Protein AF-A0A250KJW0-F1 (afdb_monomer_lite)

Foldseek 3Di:
DCVQLVDDPQLCVQQVVLVVVLVVVLVVLVVLLVVLVPDDDPDPVRVVVSVVSNVVSVVVNVVSVVVSLVVSVVRDPPSSSVSVVVVVVVVVVVVVVVVVVPD

Radius of gyration: 16.87 Å; chains: 1; bounding box: 37×34×44 Å

Structure (mmCIF, N/CA/C/O backbone):
data_AF-A0A250KJW0-F1
#
_entry.id   AF-A0A250KJW0-F1
#
loop_
_atom_site.group_PDB
_atom_site.id
_atom_site.type_symbol
_atom_site.label_atom_id
_atom_site.label_alt_id
_atom_site.label_comp_id
_atom_site.label_asym_id
_atom_site.label_entity_id
_atom_site.label_seq_id
_atom_site.pdbx_PDB_ins_code
_atom_site.Cartn_x
_atom_site.Cartn_y
_atom_site.Cartn_z
_atom_site.occupancy
_atom_site.B_iso_or_equiv
_atom_site.auth_seq_id
_atom_site.auth_comp_id
_atom_site.auth_asym_id
_atom_site.auth_atom_id
_atom_site.pdbx_PDB_model_num
ATOM 1 N N . MET A 1 1 ? -8.013 -12.068 9.504 1.00 49.19 1 MET A N 1
ATOM 2 C CA . MET A 1 1 ? -7.878 -10.606 9.706 1.00 49.19 1 MET A CA 1
ATOM 3 C C . MET A 1 1 ? -8.706 -10.085 10.886 1.00 49.19 1 MET A C 1
ATOM 5 O O . MET A 1 1 ? -8.082 -9.672 11.850 1.00 49.19 1 MET A O 1
ATOM 9 N N . THR A 1 2 ? -10.051 -10.151 10.911 1.00 51.16 2 THR A N 1
ATOM 10 C CA . THR A 1 2 ? -10.871 -9.608 12.035 1.00 51.16 2 THR A CA 1
ATOM 11 C C . THR A 1 2 ? -10.521 -10.152 13.421 1.00 51.16 2 THR A C 1
ATOM 13 O O . THR A 1 2 ? -10.346 -9.371 14.349 1.00 51.16 2 THR A O 1
ATOM 16 N N . LYS A 1 3 ? -10.368 -11.477 13.568 1.00 51.31 3 LYS A N 1
ATOM 17 C CA . LYS A 1 3 ? -9.993 -12.099 14.854 1.00 51.31 3 LYS A CA 1
ATOM 18 C C . LYS A 1 3 ? -8.539 -11.842 15.270 1.00 51.31 3 LYS A C 1
ATOM 20 O O . LYS A 1 3 ? -8.255 -11.826 16.458 1.00 51.31 3 LYS A O 1
ATOM 25 N N . GLU A 1 4 ? -7.632 -11.636 14.315 1.00 56.00 4 GLU A N 1
ATOM 26 C CA . GLU A 1 4 ? -6.202 -11.408 14.595 1.00 56.00 4 GLU A CA 1
ATOM 27 C C . GLU A 1 4 ? -5.902 -9.952 14.969 1.00 56.00 4 GLU A C 1
ATOM 29 O O . GLU A 1 4 ? -4.919 -9.688 15.651 1.00 56.00 4 GLU A O 1
ATOM 34 N N . ALA A 1 5 ? -6.753 -9.016 14.541 1.00 59.75 5 ALA A N 1
ATOM 35 C CA . ALA A 1 5 ? -6.568 -7.585 14.749 1.00 59.75 5 ALA A CA 1
ATOM 36 C C . ALA A 1 5 ? -7.294 -7.012 15.982 1.00 59.75 5 ALA A C 1
ATOM 38 O O . ALA A 1 5 ? -7.228 -5.810 16.220 1.00 59.75 5 ALA A O 1
ATOM 39 N N . GLY A 1 6 ? -8.032 -7.834 16.738 1.00 69.81 6 GLY A N 1
ATOM 40 C CA . GLY A 1 6 ? -8.721 -7.385 17.956 1.00 69.81 6 GLY A CA 1
ATOM 41 C C . GLY A 1 6 ? -9.798 -6.311 17.735 1.00 69.81 6 GLY A C 1
ATOM 42 O O . GLY A 1 6 ? -10.141 -5.583 18.670 1.00 69.81 6 GLY A O 1
ATOM 43 N N . LEU A 1 7 ? -10.325 -6.181 16.510 1.00 81.12 7 LEU A N 1
ATOM 44 C CA . LEU A 1 7 ? -11.406 -5.243 16.204 1.00 81.12 7 LEU A CA 1
ATOM 45 C C . LEU A 1 7 ? -12.731 -5.766 16.770 1.00 81.12 7 LEU A C 1
ATOM 47 O O . LEU A 1 7 ? -13.095 -6.926 16.568 1.00 81.12 7 LEU A O 1
ATOM 51 N N . THR A 1 8 ? -13.484 -4.891 17.435 1.00 86.56 8 THR A N 1
ATOM 52 C CA . THR A 1 8 ? -14.888 -5.158 17.771 1.00 86.56 8 THR A CA 1
ATOM 53 C C . THR A 1 8 ? -15.741 -5.160 16.499 1.00 86.56 8 THR A C 1
ATOM 55 O O . THR A 1 8 ? -15.342 -4.611 15.471 1.00 86.56 8 THR A O 1
ATOM 58 N N . ALA A 1 9 ? -16.949 -5.725 16.560 1.00 85.50 9 ALA A N 1
ATOM 59 C CA . ALA A 1 9 ? -17.863 -5.731 15.415 1.00 85.50 9 ALA A CA 1
ATOM 60 C C . ALA A 1 9 ? -18.170 -4.311 14.893 1.00 85.50 9 ALA A C 1
ATOM 62 O O . ALA A 1 9 ? -18.223 -4.093 13.684 1.00 85.50 9 ALA A O 1
ATOM 63 N N . GLN A 1 10 ? -18.305 -3.332 15.793 1.00 88.06 10 GLN A N 1
ATOM 64 C CA . GLN A 1 10 ? -18.573 -1.941 15.425 1.00 88.06 10 GLN A CA 1
ATOM 65 C C . GLN A 1 10 ? -17.366 -1.269 14.756 1.00 88.06 10 GLN A C 1
ATOM 67 O O . GLN A 1 10 ? -17.529 -0.533 13.786 1.00 88.06 10 GLN A O 1
ATOM 72 N N . GLU A 1 11 ? -16.152 -1.527 15.245 1.00 86.19 11 GLU A N 1
ATOM 73 C CA . GLU A 1 11 ? -14.924 -1.004 14.631 1.00 86.19 11 GLU A CA 1
ATOM 74 C C . GLU A 1 11 ? -14.675 -1.639 13.265 1.00 86.19 11 GLU A C 1
ATOM 76 O O . GLU A 1 11 ? -14.358 -0.933 12.314 1.00 86.19 11 GLU A O 1
ATOM 81 N N . ALA A 1 12 ? -14.885 -2.952 13.146 1.00 87.81 12 ALA A N 1
ATOM 82 C CA . ALA A 1 12 ? -14.804 -3.669 11.880 1.00 87.81 12 ALA A CA 1
ATOM 83 C C . ALA A 1 12 ? -15.757 -3.072 10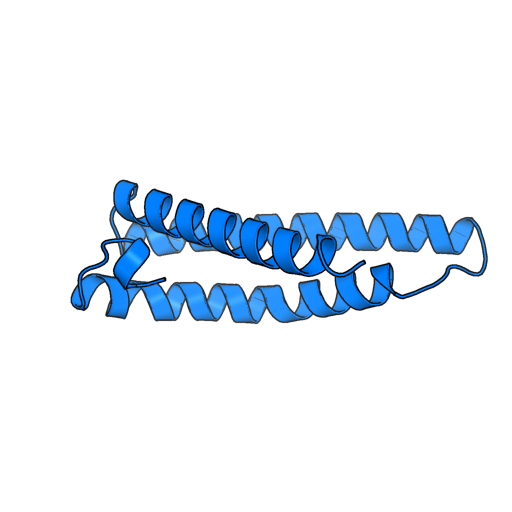.832 1.00 87.81 12 ALA A C 1
ATOM 85 O O . ALA A 1 12 ? -15.330 -2.796 9.713 1.00 87.81 12 ALA A O 1
ATOM 86 N N . ALA A 1 13 ? -17.012 -2.800 11.208 1.00 89.88 13 ALA A N 1
ATOM 87 C CA . ALA A 1 13 ? -18.009 -2.214 10.312 1.00 89.88 13 ALA A CA 1
ATOM 88 C C . ALA A 1 13 ? -17.612 -0.825 9.776 1.00 89.88 13 ALA A C 1
ATOM 90 O O . ALA A 1 13 ? -17.999 -0.466 8.668 1.00 89.88 13 ALA A O 1
ATOM 91 N N . ARG A 1 14 ? -16.825 -0.048 10.534 1.00 92.12 14 ARG A N 1
ATOM 92 C CA . ARG A 1 14 ? -16.303 1.260 10.095 1.00 92.12 14 ARG A CA 1
ATOM 93 C C . ARG A 1 14 ? -14.983 1.146 9.333 1.00 92.12 14 ARG A C 1
ATOM 95 O O . ARG A 1 14 ? -14.716 1.950 8.448 1.00 92.12 14 ARG A O 1
ATOM 102 N N . PHE A 1 15 ? -14.155 0.169 9.690 1.00 92.38 15 PHE A N 1
ATOM 103 C CA . PHE A 1 15 ? -12.827 -0.033 9.124 1.00 92.38 15 PHE A CA 1
ATOM 104 C C . PHE A 1 15 ? -12.866 -0.626 7.712 1.00 92.38 15 PHE A C 1
ATOM 106 O O . PHE A 1 15 ? -12.201 -0.100 6.820 1.00 92.38 15 PHE A O 1
ATOM 113 N N . PHE A 1 16 ? -13.628 -1.708 7.500 1.00 90.88 16 PHE A N 1
ATOM 114 C CA . PHE A 1 16 ? -13.583 -2.452 6.236 1.00 90.88 16 PHE A CA 1
ATOM 115 C C . PHE A 1 16 ? -13.942 -1.626 5.005 1.00 90.88 16 PHE A C 1
ATOM 117 O O . PHE A 1 16 ? -13.186 -1.719 4.050 1.00 90.88 16 PHE A O 1
ATOM 124 N N . PRO A 1 17 ? -14.959 -0.744 5.013 1.00 96.06 17 PRO A N 1
ATOM 125 C CA . PRO A 1 17 ? -15.240 0.089 3.844 1.00 96.06 17 PRO A CA 1
ATOM 126 C C . PRO A 1 17 ? -14.035 0.934 3.393 1.00 96.06 17 PRO A C 1
ATOM 128 O O . PRO A 1 17 ? -13.749 1.027 2.204 1.00 96.06 17 PRO A O 1
ATOM 131 N N . VAL A 1 18 ? -13.283 1.503 4.345 1.00 96.19 18 VAL A N 1
ATOM 132 C CA . VAL A 1 18 ? -12.077 2.303 4.061 1.00 96.19 18 VAL A CA 1
ATOM 133 C C . VAL A 1 18 ? -10.925 1.412 3.584 1.00 96.19 18 VAL A C 1
ATOM 135 O O . VAL A 1 18 ? -10.171 1.783 2.684 1.00 96.19 18 VAL A O 1
ATOM 138 N N . TYR A 1 19 ? -10.777 0.227 4.180 1.00 93.12 19 TYR A N 1
ATOM 139 C CA . TYR A 1 19 ? -9.766 -0.750 3.780 1.00 93.12 19 TYR A CA 1
ATOM 140 C C . TYR A 1 19 ? -10.027 -1.325 2.388 1.00 93.12 19 TYR A C 1
ATOM 142 O O . TYR A 1 19 ? -9.109 -1.394 1.575 1.00 93.12 19 TYR A O 1
ATOM 150 N N . ASP A 1 20 ? -11.265 -1.685 2.084 1.00 92.62 20 ASP A N 1
ATOM 151 C CA . ASP A 1 20 ? -11.651 -2.274 0.809 1.00 92.62 20 ASP A CA 1
ATOM 152 C C . ASP A 1 20 ? -11.453 -1.268 -0.329 1.00 92.62 20 ASP A C 1
ATOM 154 O O . ASP A 1 20 ? -10.844 -1.615 -1.341 1.00 92.62 20 ASP A O 1
ATOM 158 N N . GLU A 1 21 ? -11.809 0.006 -0.125 1.00 95.94 21 GLU A N 1
ATOM 159 C CA . GLU A 1 21 ? -11.534 1.066 -1.104 1.00 95.94 21 GLU A CA 1
ATOM 160 C C . GLU A 1 21 ? -10.020 1.236 -1.357 1.00 95.94 21 GLU A C 1
ATOM 162 O O . GLU A 1 21 ? -9.582 1.381 -2.503 1.00 95.94 21 GLU A O 1
ATOM 167 N N . MET A 1 22 ? -9.188 1.167 -0.307 1.00 96.12 22 MET A N 1
ATOM 168 C CA . MET A 1 22 ? -7.727 1.166 -0.457 1.00 96.12 22 MET A CA 1
ATOM 169 C C . MET A 1 22 ? -7.269 -0.007 -1.331 1.00 96.12 22 MET A C 1
ATOM 171 O O . MET A 1 22 ? -6.489 0.180 -2.268 1.00 96.12 22 MET A O 1
ATOM 175 N N . ARG A 1 23 ? -7.760 -1.219 -1.042 1.00 93.81 23 ARG A N 1
ATOM 176 C CA . ARG A 1 23 ? -7.390 -2.447 -1.761 1.00 93.81 23 ARG A CA 1
ATOM 177 C C . ARG A 1 23 ? -7.829 -2.412 -3.219 1.00 93.81 23 ARG A C 1
ATOM 179 O O . ARG A 1 23 ? -7.077 -2.864 -4.083 1.00 93.81 23 ARG A O 1
ATOM 186 N N . GLU A 1 24 ? -9.003 -1.863 -3.508 1.00 95.25 24 GLU A N 1
ATOM 187 C CA . GLU A 1 24 ? -9.476 -1.647 -4.875 1.00 95.25 24 GLU A CA 1
ATOM 188 C C . GLU A 1 24 ? -8.558 -0.697 -5.642 1.00 95.25 24 GLU A C 1
ATOM 190 O O . GLU A 1 24 ? -8.113 -1.034 -6.742 1.00 95.25 24 GLU A O 1
ATOM 195 N N . LYS A 1 25 ? -8.177 0.436 -5.039 1.00 95.25 25 LYS A N 1
ATOM 196 C CA . LYS A 1 25 ? -7.263 1.401 -5.672 1.00 95.25 25 LYS A CA 1
ATOM 197 C C . LYS A 1 25 ? -5.866 0.836 -5.895 1.00 95.25 25 LYS A C 1
ATOM 199 O O . LYS A 1 25 ? -5.239 1.146 -6.903 1.00 95.25 25 LYS A O 1
ATOM 204 N N . GLN A 1 26 ? -5.379 -0.011 -4.993 1.00 96.19 26 GLN A N 1
ATOM 205 C CA . GLN A 1 26 ? -4.074 -0.656 -5.138 1.00 96.19 26 GLN A CA 1
ATOM 206 C C . GLN A 1 26 ? -4.067 -1.766 -6.202 1.00 96.19 26 GLN A C 1
ATOM 208 O O . GLN A 1 26 ? -3.031 -1.998 -6.827 1.00 96.19 26 GLN A O 1
ATOM 213 N N . ARG A 1 27 ? -5.203 -2.439 -6.445 1.00 94.38 27 ARG A N 1
ATOM 214 C CA . ARG A 1 27 ? -5.303 -3.604 -7.344 1.00 94.38 27 ARG A CA 1
ATOM 215 C C . ARG A 1 27 ? -4.728 -3.330 -8.732 1.00 94.38 27 ARG A C 1
ATOM 217 O O . ARG A 1 27 ? -3.876 -4.084 -9.190 1.00 94.38 27 ARG A O 1
ATOM 224 N N . GLY A 1 28 ? -5.118 -2.216 -9.352 1.00 93.69 28 GLY A N 1
ATOM 225 C CA . GLY A 1 28 ? -4.650 -1.864 -10.695 1.00 93.69 28 GLY A CA 1
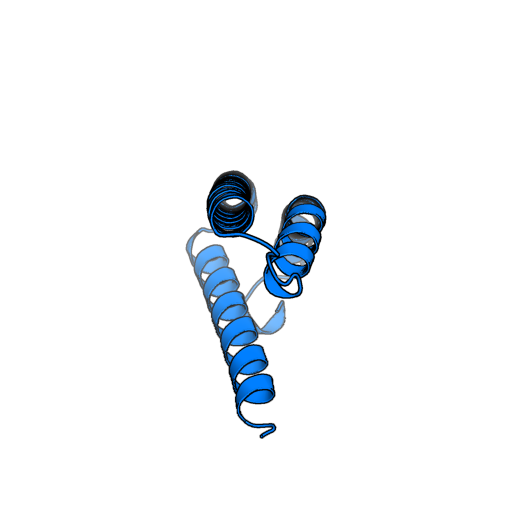ATOM 226 C C . GLY A 1 28 ? -3.132 -1.667 -10.782 1.00 93.69 28 GLY A C 1
ATOM 227 O O . GLY A 1 28 ? -2.521 -2.021 -11.788 1.00 93.69 28 GLY A O 1
ATOM 228 N N . TYR A 1 29 ? -2.498 -1.154 -9.725 1.00 96.38 29 TYR A N 1
ATOM 229 C CA . TYR A 1 29 ? -1.040 -1.013 -9.673 1.00 96.38 29 TYR A CA 1
ATOM 230 C C . TYR A 1 29 ? -0.349 -2.356 -9.444 1.00 96.38 29 TYR A C 1
ATOM 232 O O . TYR A 1 29 ? 0.667 -2.625 -10.080 1.00 96.38 29 TYR A O 1
ATOM 240 N N . PHE A 1 30 ? -0.912 -3.227 -8.600 1.00 94.12 30 PHE A N 1
ATOM 241 C CA . PHE A 1 30 ? -0.386 -4.581 -8.423 1.00 94.12 30 PHE A CA 1
ATOM 242 C C . PHE A 1 30 ? -0.450 -5.402 -9.711 1.00 94.12 30 PHE A C 1
ATOM 244 O O . PHE A 1 30 ? 0.498 -6.127 -10.006 1.00 94.12 30 PHE A O 1
ATOM 251 N N . ASP A 1 31 ? -1.520 -5.273 -10.498 1.00 95.19 31 ASP A N 1
ATOM 252 C CA . ASP A 1 31 ? -1.636 -5.964 -11.784 1.00 95.19 31 ASP A CA 1
ATOM 253 C C . ASP A 1 31 ? -0.594 -5.453 -12.794 1.00 95.19 31 ASP A C 1
ATOM 255 O O . ASP A 1 31 ? 0.038 -6.253 -13.488 1.00 95.19 31 ASP A O 1
ATOM 259 N N . ARG A 1 32 ? -0.330 -4.139 -12.821 1.00 95.38 32 ARG A N 1
ATOM 260 C CA . ARG A 1 32 ? 0.732 -3.541 -13.652 1.00 95.38 32 ARG A CA 1
ATOM 261 C C . ARG A 1 32 ? 2.132 -3.973 -13.220 1.00 95.38 32 ARG A C 1
ATOM 263 O O . ARG A 1 32 ? 2.926 -4.369 -14.067 1.00 95.38 32 ARG A O 1
ATOM 270 N N . LEU A 1 33 ? 2.424 -3.956 -11.919 1.00 95.94 33 LEU A N 1
ATOM 271 C CA . LEU A 1 33 ? 3.689 -4.467 -11.382 1.00 95.94 33 LEU A CA 1
ATOM 272 C C . LEU A 1 33 ? 3.864 -5.948 -11.707 1.00 95.94 33 LEU A C 1
ATOM 274 O O . LEU A 1 33 ? 4.924 -6.360 -12.167 1.00 95.94 33 LEU A O 1
ATOM 278 N N . ARG A 1 34 ? 2.807 -6.754 -11.550 1.00 94.38 34 ARG A N 1
ATOM 279 C CA . ARG A 1 34 ? 2.836 -8.166 -11.935 1.00 94.38 34 ARG A CA 1
ATOM 280 C C . ARG A 1 34 ? 3.178 -8.319 -13.414 1.00 94.38 34 ARG A C 1
ATOM 282 O O . ARG A 1 34 ? 4.019 -9.157 -13.720 1.00 94.38 34 ARG A O 1
ATOM 289 N N . ALA A 1 35 ? 2.577 -7.530 -14.304 1.00 94.94 35 ALA A N 1
ATOM 290 C CA . ALA A 1 35 ? 2.915 -7.562 -15.724 1.00 94.94 35 ALA A CA 1
ATOM 291 C C . ALA A 1 35 ? 4.401 -7.243 -15.956 1.00 94.94 35 ALA A C 1
ATOM 293 O O . ALA A 1 35 ? 5.077 -8.014 -16.627 1.00 94.94 35 ALA A O 1
ATOM 294 N N . ILE A 1 36 ? 4.939 -6.190 -15.327 1.00 94.25 36 ILE A N 1
ATOM 295 C CA . ILE A 1 36 ? 6.367 -5.840 -15.425 1.00 94.25 36 ILE A CA 1
ATOM 296 C C . ILE A 1 36 ? 7.260 -6.994 -14.945 1.00 94.25 36 ILE A C 1
ATOM 298 O O . ILE A 1 36 ? 8.192 -7.370 -15.648 1.00 94.25 36 ILE A O 1
ATOM 302 N N . HIS A 1 37 ? 6.957 -7.607 -13.798 1.00 90.88 37 HIS A N 1
ATOM 303 C CA . HIS A 1 37 ? 7.760 -8.705 -13.246 1.00 90.88 37 HIS A CA 1
ATOM 304 C C . HIS A 1 37 ? 7.715 -10.002 -14.070 1.00 90.88 37 HIS A C 1
ATOM 306 O O . HIS A 1 37 ? 8.614 -10.830 -13.937 1.00 90.88 37 HIS A O 1
ATOM 312 N N . HIS A 1 38 ? 6.674 -10.210 -14.884 1.00 92.88 38 HIS A N 1
ATOM 313 C CA . HIS A 1 38 ? 6.565 -11.377 -15.772 1.00 92.88 38 HIS A CA 1
ATOM 314 C C . HIS A 1 38 ? 7.068 -11.094 -17.195 1.00 92.88 38 HIS A C 1
ATOM 316 O O . HIS A 1 38 ? 7.270 -12.032 -17.969 1.00 92.88 38 HIS A O 1
ATOM 322 N N . SER A 1 39 ? 7.280 -9.826 -17.544 1.00 91.56 39 SER A N 1
ATOM 323 C CA . SER A 1 39 ? 7.831 -9.415 -18.831 1.00 91.56 39 SER A CA 1
ATOM 324 C C . SER A 1 39 ? 9.342 -9.637 -18.885 1.00 91.56 39 SER A C 1
ATOM 326 O O . SER A 1 39 ? 10.051 -9.488 -17.891 1.00 91.56 39 SER A O 1
ATOM 328 N N . LYS A 1 40 ? 9.848 -9.973 -20.074 1.00 92.31 40 LYS A N 1
ATOM 329 C CA . LYS A 1 40 ? 11.286 -10.045 -20.353 1.00 92.31 40 LYS A CA 1
ATOM 330 C C . LYS A 1 40 ? 11.650 -8.903 -21.301 1.00 92.31 40 LYS A C 1
ATOM 332 O O . LYS A 1 40 ? 11.117 -8.896 -22.410 1.00 92.31 40 LYS A O 1
ATOM 337 N N . PRO A 1 41 ? 12.513 -7.957 -20.896 1.00 92.62 41 PRO A N 1
ATOM 338 C CA . PRO A 1 41 ? 12.923 -6.875 -21.779 1.00 92.62 41 PRO A CA 1
ATOM 339 C C . PRO A 1 41 ? 13.717 -7.427 -22.969 1.00 92.62 41 PRO A C 1
ATOM 341 O O . PRO A 1 41 ? 14.492 -8.374 -22.831 1.00 92.62 41 PRO A O 1
ATOM 344 N N . SER A 1 42 ? 13.538 -6.813 -24.135 1.00 93.69 42 SER A N 1
ATOM 345 C CA . SER A 1 42 ? 14.265 -7.119 -25.374 1.00 93.69 42 SER A CA 1
ATOM 346 C C . SER A 1 42 ? 15.523 -6.260 -25.563 1.00 93.69 42 SER A C 1
ATOM 348 O O . SER A 1 42 ? 16.322 -6.516 -26.461 1.00 93.69 42 SER A O 1
ATOM 350 N N . SER A 1 43 ? 15.715 -5.235 -24.722 1.00 96.62 43 SER A N 1
ATOM 351 C CA . SER A 1 43 ? 16.872 -4.335 -24.757 1.00 96.62 43 SER A CA 1
ATOM 352 C C . SER A 1 43 ? 17.138 -3.673 -23.402 1.00 96.62 43 SER A C 1
ATOM 354 O O . SER A 1 43 ? 16.226 -3.525 -22.589 1.00 96.62 43 SER A O 1
ATOM 356 N N . GLU A 1 44 ? 18.361 -3.175 -23.198 1.00 96.38 44 GLU A N 1
ATOM 357 C CA . GLU A 1 44 ? 18.740 -2.381 -22.013 1.00 96.38 44 GLU A CA 1
ATOM 358 C C . GLU A 1 44 ? 17.839 -1.153 -21.815 1.00 96.38 44 GLU A C 1
ATOM 360 O O . GLU A 1 44 ? 17.408 -0.841 -20.706 1.00 96.38 44 GLU A O 1
ATOM 365 N N . ARG A 1 45 ? 17.483 -0.469 -22.910 1.00 96.56 45 ARG A N 1
ATOM 366 C CA . ARG A 1 45 ? 16.597 0.702 -22.856 1.00 96.56 45 ARG A CA 1
ATOM 367 C C . ARG A 1 45 ? 15.193 0.332 -22.378 1.00 96.56 45 ARG A C 1
ATOM 369 O O . ARG A 1 45 ? 14.559 1.116 -21.678 1.00 96.56 45 ARG A O 1
ATOM 376 N N . GLU A 1 46 ? 14.688 -0.827 -22.788 1.00 95.69 46 GLU A N 1
ATOM 377 C CA . GLU A 1 46 ? 13.396 -1.331 -22.324 1.00 95.69 46 GLU A CA 1
ATOM 378 C C . GLU A 1 46 ? 13.465 -1.751 -20.854 1.00 95.69 46 GLU A C 1
ATOM 380 O O . GLU A 1 46 ? 12.592 -1.362 -20.082 1.00 95.69 46 GLU A O 1
ATOM 385 N N . ALA A 1 47 ? 14.534 -2.443 -20.448 1.00 96.50 47 ALA A N 1
ATOM 386 C CA . ALA A 1 47 ? 14.762 -2.817 -19.055 1.00 96.50 47 ALA A CA 1
ATOM 387 C C . ALA A 1 47 ? 14.787 -1.586 -18.132 1.00 96.50 47 ALA A C 1
ATOM 389 O O . ALA A 1 47 ? 14.075 -1.553 -17.131 1.00 96.50 47 ALA A O 1
ATOM 390 N N . SER A 1 48 ? 15.529 -0.539 -18.507 1.00 97.44 48 SER A N 1
ATOM 391 C CA . SER A 1 48 ? 15.586 0.725 -17.761 1.00 97.44 48 SER A CA 1
ATOM 392 C C . SER A 1 48 ? 14.208 1.380 -17.619 1.00 97.44 48 SER A C 1
ATOM 394 O O . SER A 1 48 ? 13.820 1.741 -16.511 1.00 97.44 48 SER A O 1
ATOM 396 N N . LYS A 1 49 ? 13.415 1.452 -18.697 1.00 96.81 49 LYS A N 1
ATOM 397 C CA . LYS A 1 49 ? 12.042 1.982 -18.625 1.00 96.81 49 LYS A CA 1
ATOM 398 C C . LYS A 1 49 ? 11.129 1.143 -17.733 1.00 96.81 49 LYS A C 1
ATOM 400 O O . LYS A 1 49 ? 10.297 1.698 -17.024 1.00 96.81 49 LYS A O 1
ATOM 405 N N . MET A 1 50 ? 11.257 -0.182 -17.782 1.00 97.06 50 MET A N 1
ATOM 406 C CA . MET A 1 50 ? 10.481 -1.083 -16.929 1.00 97.06 50 MET A CA 1
ATOM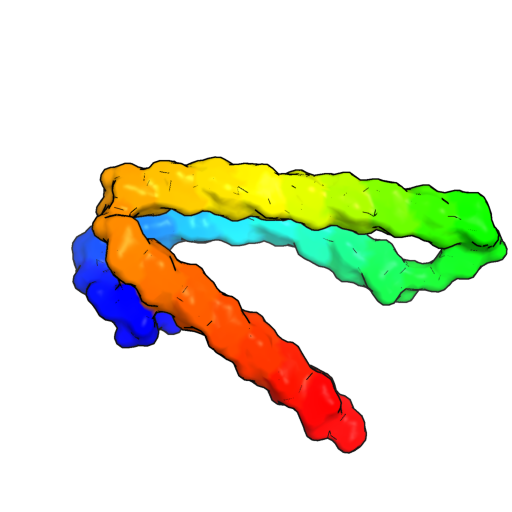 407 C C . MET A 1 50 ? 10.804 -0.869 -15.447 1.00 97.06 50 MET A C 1
ATOM 409 O O . MET A 1 50 ? 9.884 -0.876 -14.631 1.00 97.06 50 MET A O 1
ATOM 413 N N . ILE A 1 51 ? 12.079 -0.641 -15.109 1.00 96.50 51 ILE A N 1
ATOM 414 C CA . ILE A 1 51 ? 12.513 -0.306 -13.744 1.00 96.50 51 ILE A CA 1
ATOM 415 C C . ILE A 1 51 ? 11.887 1.022 -13.303 1.00 96.50 51 ILE A C 1
ATOM 417 O O . ILE A 1 51 ? 11.187 1.052 -12.296 1.00 96.50 51 ILE A O 1
ATOM 421 N N . GLU A 1 52 ? 12.029 2.088 -14.097 1.00 97.75 52 GLU A N 1
ATOM 422 C CA . GLU A 1 52 ? 11.452 3.406 -13.777 1.00 97.75 52 GLU A CA 1
ATOM 423 C C . GLU A 1 52 ? 9.926 3.349 -13.579 1.00 97.75 52 GLU A C 1
ATOM 425 O O . GLU A 1 52 ? 9.370 3.988 -12.683 1.00 97.75 52 GLU A O 1
ATOM 430 N N . GLN A 1 53 ? 9.227 2.567 -14.407 1.00 97.31 53 GLN A N 1
ATOM 431 C CA . GLN A 1 53 ? 7.785 2.363 -14.279 1.00 97.31 53 GLN A CA 1
ATOM 432 C C . GLN A 1 53 ? 7.416 1.584 -13.016 1.00 97.31 53 GLN A C 1
ATOM 434 O O . GLN A 1 53 ? 6.439 1.940 -12.353 1.00 97.31 53 GLN A O 1
ATOM 439 N N . ALA A 1 54 ? 8.174 0.536 -12.685 1.00 97.31 54 ALA A N 1
ATOM 440 C CA . ALA A 1 54 ? 7.967 -0.224 -11.461 1.00 97.31 54 ALA A CA 1
ATOM 441 C C . ALA A 1 54 ? 8.137 0.676 -10.231 1.00 97.31 54 ALA A C 1
ATOM 443 O O . ALA A 1 54 ? 7.216 0.756 -9.417 1.00 97.31 54 ALA A O 1
ATOM 444 N N . ASP A 1 55 ? 9.230 1.439 -10.163 1.00 97.94 55 ASP A N 1
ATOM 445 C CA . ASP A 1 55 ? 9.506 2.380 -9.073 1.00 97.94 55 ASP A CA 1
ATOM 446 C C . ASP A 1 55 ? 8.376 3.409 -8.923 1.00 97.94 55 ASP A C 1
ATOM 448 O O . ASP A 1 55 ? 7.864 3.648 -7.824 1.00 97.94 55 ASP A O 1
ATOM 452 N N . ALA A 1 56 ? 7.911 3.983 -10.038 1.00 98.00 56 ALA A N 1
ATOM 453 C CA . ALA A 1 56 ? 6.794 4.921 -10.026 1.00 98.00 56 ALA A CA 1
ATOM 454 C C . ALA A 1 56 ? 5.511 4.284 -9.461 1.00 98.00 56 ALA A C 1
ATOM 456 O O . ALA A 1 56 ? 4.810 4.912 -8.661 1.00 98.00 56 ALA A O 1
ATOM 457 N N . TYR A 1 57 ? 5.192 3.041 -9.835 1.00 98.00 57 TYR A N 1
ATOM 458 C CA . TYR A 1 57 ? 4.025 2.333 -9.303 1.00 98.00 57 TYR A CA 1
ATOM 459 C C . TYR A 1 57 ? 4.169 1.981 -7.822 1.00 98.00 57 TYR A C 1
ATOM 461 O O . TYR A 1 57 ? 3.193 2.111 -7.081 1.00 98.00 57 TYR A O 1
ATOM 469 N N . GLU A 1 58 ? 5.359 1.597 -7.363 1.00 96.88 58 GLU A N 1
ATOM 470 C CA . GLU A 1 58 ? 5.620 1.350 -5.943 1.00 96.88 58 GLU A CA 1
ATOM 471 C C . GLU A 1 58 ? 5.438 2.620 -5.102 1.00 96.88 58 GLU A C 1
ATOM 473 O O . GLU A 1 58 ? 4.774 2.587 -4.059 1.00 96.88 58 GLU A O 1
ATOM 478 N N . ILE A 1 59 ? 5.931 3.764 -5.586 1.00 98.00 59 ILE A N 1
ATOM 479 C CA . ILE A 1 59 ? 5.712 5.066 -4.944 1.00 98.00 59 ILE A CA 1
ATOM 480 C C . ILE A 1 59 ? 4.214 5.382 -4.865 1.00 98.00 59 ILE A C 1
ATOM 482 O O . ILE A 1 59 ? 3.725 5.766 -3.799 1.00 98.00 59 ILE A O 1
ATOM 486 N N . GLN A 1 60 ? 3.462 5.186 -5.954 1.00 97.75 60 GLN A N 1
ATOM 487 C CA . GLN A 1 60 ? 2.011 5.414 -5.959 1.00 97.75 60 GLN A CA 1
ATOM 488 C C . GLN A 1 60 ? 1.280 4.507 -4.961 1.00 97.75 60 GLN A C 1
ATOM 490 O O . GLN A 1 60 ? 0.439 4.983 -4.195 1.00 97.75 60 GLN A O 1
ATOM 495 N N . LEU A 1 61 ? 1.640 3.223 -4.894 1.00 97.25 61 LEU A N 1
ATOM 496 C CA . LEU A 1 61 ? 1.091 2.293 -3.905 1.00 97.25 61 LEU A CA 1
ATOM 497 C C . LEU A 1 61 ? 1.339 2.771 -2.471 1.00 97.25 61 LEU A C 1
ATOM 499 O O . LEU A 1 61 ? 0.421 2.725 -1.647 1.00 97.25 61 LEU A O 1
ATOM 503 N N . LYS A 1 62 ? 2.544 3.276 -2.177 1.00 96.81 62 LYS A N 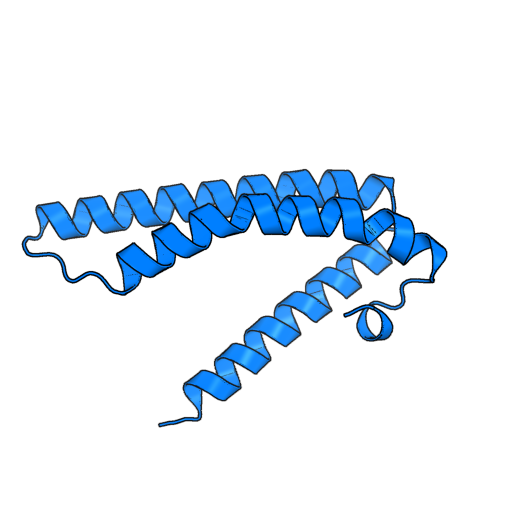1
ATOM 504 C CA . LYS A 1 62 ? 2.892 3.815 -0.854 1.00 96.81 62 LYS A CA 1
ATOM 505 C C . LYS A 1 62 ? 2.164 5.107 -0.516 1.00 96.81 62 LYS A C 1
ATOM 507 O O . LYS A 1 62 ? 1.764 5.290 0.633 1.00 96.81 62 LYS A O 1
ATOM 512 N N . GLN A 1 63 ? 1.932 5.975 -1.495 1.00 97.94 63 GLN A N 1
ATOM 513 C CA . GLN A 1 63 ? 1.122 7.178 -1.304 1.00 97.94 63 GLN A CA 1
ATOM 514 C C . GLN A 1 63 ? -0.342 6.833 -1.001 1.00 97.94 63 GLN A C 1
ATOM 516 O O . GLN A 1 63 ? -0.930 7.413 -0.085 1.00 97.94 63 GLN A O 1
ATOM 521 N N . ILE A 1 64 ? -0.916 5.856 -1.715 1.00 97.69 64 ILE A N 1
ATOM 522 C CA . ILE A 1 64 ? -2.267 5.343 -1.444 1.00 97.69 64 ILE A CA 1
ATOM 523 C C . ILE A 1 64 ? -2.325 4.765 -0.026 1.00 97.69 64 ILE A C 1
ATOM 525 O O . ILE A 1 64 ? -3.157 5.196 0.768 1.00 97.69 64 ILE A O 1
ATOM 529 N N . GLU A 1 65 ? -1.408 3.860 0.323 1.00 96.25 65 GLU A N 1
ATOM 530 C CA . GLU A 1 65 ? -1.330 3.246 1.655 1.00 96.25 65 GLU A CA 1
ATOM 531 C C . GLU A 1 65 ? -1.264 4.316 2.763 1.00 96.25 65 GLU A C 1
ATOM 533 O O . GLU A 1 65 ? -2.077 4.317 3.689 1.00 96.25 65 GLU A O 1
ATOM 538 N N . GLN A 1 66 ? -0.369 5.303 2.631 1.00 97.56 66 GLN A N 1
ATOM 539 C CA . GLN A 1 66 ? -0.236 6.389 3.604 1.00 97.56 66 GLN A CA 1
ATOM 540 C C . GLN A 1 66 ? -1.529 7.203 3.754 1.00 97.56 66 GLN A C 1
ATOM 542 O O . GLN A 1 66 ? -1.924 7.532 4.876 1.00 97.56 66 GLN A O 1
ATOM 547 N N . ARG A 1 67 ? -2.184 7.556 2.641 1.00 98.00 67 ARG A N 1
ATOM 548 C CA . ARG A 1 67 ? -3.441 8.315 2.664 1.00 98.00 67 ARG A CA 1
ATOM 549 C C . ARG A 1 67 ? -4.529 7.537 3.397 1.00 98.00 67 ARG A C 1
ATOM 551 O O . ARG A 1 67 ? -5.190 8.096 4.265 1.00 98.00 67 ARG A O 1
ATOM 558 N N . TYR A 1 68 ? -4.687 6.256 3.088 1.00 97.69 68 TYR A N 1
ATOM 559 C CA . TYR A 1 68 ? -5.732 5.432 3.688 1.00 97.69 68 TYR A CA 1
ATOM 560 C C . TYR A 1 68 ? -5.466 5.098 5.151 1.00 97.69 68 TYR A C 1
ATOM 562 O O . TYR A 1 68 ? -6.411 5.079 5.929 1.00 97.69 68 TYR A O 1
ATOM 570 N N . HIS A 1 69 ? -4.209 4.960 5.578 1.00 96.75 69 HIS A N 1
ATOM 571 C CA . HIS A 1 69 ? -3.898 4.860 7.006 1.00 96.75 69 HIS A CA 1
ATOM 572 C C . HIS A 1 69 ? -4.376 6.096 7.778 1.00 96.75 69 HIS A C 1
ATOM 574 O O . HIS A 1 69 ? -4.933 5.957 8.865 1.00 96.75 69 HIS A O 1
ATOM 580 N N . LYS A 1 70 ? -4.229 7.303 7.211 1.00 97.75 70 LYS A N 1
ATOM 581 C CA . LYS A 1 70 ? -4.758 8.532 7.828 1.00 97.75 70 LYS A CA 1
ATOM 582 C C . LYS A 1 70 ? -6.285 8.519 7.917 1.00 97.75 70 LYS A C 1
ATOM 584 O O . LYS A 1 70 ? -6.821 8.964 8.925 1.00 97.75 70 LYS A O 1
ATOM 589 N N . GLU A 1 71 ? -6.981 7.996 6.908 1.00 97.50 71 GLU A N 1
ATOM 590 C CA . GLU A 1 71 ? -8.443 7.847 6.951 1.00 97.50 71 GLU A CA 1
ATOM 591 C C . GLU A 1 71 ? -8.887 6.770 7.955 1.00 97.50 71 GLU A C 1
ATOM 593 O O . GLU A 1 71 ? -9.815 6.990 8.729 1.00 97.50 71 GLU A O 1
ATOM 598 N N . MET A 1 72 ? -8.175 5.644 8.037 1.00 95.44 72 MET A N 1
ATOM 599 C CA . MET A 1 72 ? -8.439 4.580 9.012 1.00 95.44 72 MET A CA 1
ATOM 600 C C . MET A 1 72 ? -8.260 5.060 10.456 1.00 95.44 72 MET A C 1
ATOM 602 O O . MET A 1 72 ? -9.056 4.709 11.324 1.00 95.44 72 MET A O 1
ATOM 606 N N . LEU A 1 73 ? -7.261 5.910 10.714 1.00 96.50 73 LEU A N 1
ATOM 607 C CA . LEU A 1 73 ? -7.040 6.515 12.032 1.00 96.50 73 LEU A CA 1
ATOM 608 C C . LEU A 1 73 ? -8.202 7.404 12.501 1.00 96.50 73 LEU A C 1
ATOM 610 O O . LEU A 1 73 ? -8.317 7.657 13.698 1.00 96.50 73 LEU A O 1
ATOM 614 N N . LYS A 1 74 ? -9.075 7.868 11.596 1.00 96.44 74 LYS A N 1
ATOM 615 C CA . LYS A 1 74 ? -10.288 8.618 11.965 1.00 96.44 74 LYS A CA 1
ATOM 616 C C . LYS A 1 74 ? -11.418 7.707 12.445 1.00 96.44 74 LYS A C 1
ATOM 618 O O . LYS A 1 74 ? -12.321 8.180 13.128 1.00 96.44 74 LYS A O 1
ATOM 623 N N . VAL A 1 75 ? -11.395 6.423 12.078 1.00 95.12 75 VAL A N 1
ATOM 624 C CA . VAL A 1 75 ? -12.491 5.479 12.353 1.00 95.12 75 VAL A CA 1
ATOM 625 C C . VAL A 1 75 ? -12.151 4.424 13.403 1.00 95.12 75 VAL A C 1
ATOM 627 O O . VAL A 1 75 ? -13.071 3.896 14.032 1.00 95.12 75 VAL A O 1
ATOM 630 N N . ILE A 1 76 ? -10.863 4.131 13.621 1.00 93.19 76 ILE A N 1
ATOM 631 C CA . ILE A 1 76 ? -10.386 3.190 14.643 1.00 93.19 76 ILE A CA 1
ATOM 632 C C . ILE A 1 76 ? -9.160 3.725 15.410 1.00 93.19 76 ILE A C 1
ATOM 634 O O . ILE A 1 76 ? -8.392 4.518 14.864 1.00 93.19 76 ILE A O 1
ATOM 638 N N . PRO A 1 77 ? -8.919 3.267 16.656 1.00 95.12 77 PRO A N 1
ATOM 639 C CA . PRO A 1 77 ? -7.731 3.646 17.422 1.00 95.12 77 PRO A CA 1
ATOM 640 C C . PRO A 1 77 ? -6.413 3.225 16.755 1.00 95.12 77 PRO A C 1
ATOM 642 O O . PRO A 1 77 ? -6.305 2.136 16.185 1.00 95.12 77 PRO A O 1
ATOM 645 N N . ALA A 1 78 ? -5.368 4.042 16.921 1.00 95.12 78 ALA A N 1
ATOM 646 C CA . ALA A 1 78 ? -4.046 3.806 16.330 1.00 95.12 78 ALA A CA 1
ATOM 647 C C . ALA A 1 78 ? -3.407 2.469 16.744 1.00 95.12 78 ALA A C 1
ATOM 649 O O . ALA A 1 78 ? -2.794 1.795 15.918 1.00 95.12 78 ALA A O 1
ATOM 650 N N . THR A 1 79 ? -3.583 2.055 18.002 1.00 93.56 79 THR A N 1
ATOM 651 C CA . THR A 1 79 ? -3.075 0.773 18.519 1.00 93.56 79 THR A CA 1
ATOM 652 C C . THR A 1 79 ? -3.663 -0.418 17.767 1.00 93.56 79 THR A C 1
ATOM 654 O O . THR A 1 79 ? -2.935 -1.340 17.403 1.00 93.56 79 THR A O 1
ATOM 657 N N . LYS A 1 80 ? -4.964 -0.372 17.465 1.00 90.94 80 LYS A N 1
ATOM 658 C CA . LYS A 1 80 ? -5.654 -1.412 16.696 1.00 90.94 80 LYS A CA 1
ATOM 659 C C . LYS A 1 80 ? -5.266 -1.377 15.227 1.00 90.94 80 LYS A C 1
ATOM 661 O O . LYS A 1 80 ? -5.008 -2.428 14.651 1.00 90.94 80 LYS A O 1
ATOM 666 N N . LEU A 1 81 ? -5.145 -0.189 14.627 1.00 93.44 81 LEU A N 1
ATOM 667 C CA . LEU A 1 81 ? -4.651 -0.082 13.253 1.00 93.44 81 LEU A CA 1
ATOM 668 C C . LEU A 1 81 ? -3.252 -0.698 13.123 1.00 93.44 81 LEU A C 1
ATOM 670 O O . LEU A 1 81 ? -3.008 -1.471 12.202 1.00 93.44 81 LEU A O 1
ATOM 674 N N . LEU A 1 82 ? -2.348 -0.434 14.070 1.00 92.44 82 LEU A N 1
ATOM 675 C CA . LEU A 1 82 ? -1.015 -1.032 14.054 1.00 92.44 82 LEU A CA 1
ATOM 676 C C . LEU A 1 82 ? -1.070 -2.570 14.101 1.00 92.44 82 LEU A C 1
ATOM 678 O O . LEU A 1 82 ? -0.374 -3.219 13.320 1.00 92.44 82 LEU A O 1
ATOM 682 N N . GLN A 1 83 ? -1.943 -3.147 14.935 1.00 90.44 83 GLN A N 1
ATOM 683 C CA . GLN A 1 83 ? -2.178 -4.597 14.993 1.00 90.44 83 GLN A CA 1
ATOM 684 C C . GLN A 1 83 ? -2.726 -5.157 13.673 1.00 90.44 83 GLN A C 1
ATOM 686 O O . GLN A 1 83 ? -2.258 -6.201 13.216 1.00 90.44 83 GLN A O 1
ATOM 691 N N . VAL A 1 84 ? -3.665 -4.457 13.020 1.00 89.06 84 VAL A N 1
ATOM 692 C CA . VAL A 1 84 ? -4.160 -4.833 11.682 1.00 89.06 84 VAL A CA 1
ATOM 693 C C . VAL A 1 84 ? -3.005 -4.883 10.679 1.00 89.06 84 VAL A C 1
ATOM 695 O O . VAL A 1 84 ? -2.840 -5.881 9.976 1.00 89.06 84 VAL A O 1
ATOM 698 N N . LEU A 1 85 ? -2.173 -3.840 10.637 1.00 90.25 85 LEU A N 1
ATOM 699 C CA . LEU A 1 85 ? -1.053 -3.751 9.697 1.00 90.25 85 LEU A CA 1
ATOM 700 C C . LEU A 1 85 ? 0.022 -4.810 9.972 1.00 90.25 85 LEU A C 1
ATOM 702 O O . LEU A 1 85 ? 0.643 -5.337 9.048 1.00 90.25 85 LEU A O 1
ATOM 706 N N . GLU A 1 86 ? 0.255 -5.156 11.237 1.00 89.44 86 GLU A N 1
ATOM 707 C CA . GLU A 1 86 ? 1.120 -6.278 11.598 1.00 89.44 86 GLU A CA 1
ATOM 708 C C . GLU A 1 86 ? 0.554 -7.619 11.139 1.00 89.44 86 GLU A C 1
ATOM 710 O O . GLU A 1 86 ? 1.301 -8.429 10.581 1.00 89.44 86 GLU A O 1
ATOM 715 N N . ALA A 1 87 ? -0.745 -7.850 11.340 1.00 85.69 87 ALA A N 1
ATOM 716 C CA . ALA A 1 87 ? -1.421 -9.053 10.872 1.00 85.69 87 ALA A CA 1
ATOM 717 C C . ALA A 1 87 ? -1.332 -9.171 9.341 1.00 85.69 87 ALA A C 1
ATOM 719 O O . ALA A 1 87 ? -0.975 -10.232 8.830 1.00 85.69 87 ALA A O 1
ATOM 720 N N . GLU A 1 88 ? -1.531 -8.073 8.606 1.00 84.12 88 GLU A N 1
ATOM 721 C CA . GLU A 1 88 ? -1.371 -8.034 7.149 1.00 84.12 88 GLU A CA 1
ATOM 722 C C . GLU A 1 88 ? 0.069 -8.354 6.715 1.00 84.12 88 GLU A C 1
ATOM 724 O O . GLU A 1 88 ? 0.288 -9.213 5.856 1.00 84.12 88 GLU A O 1
ATOM 729 N N . ARG A 1 89 ? 1.083 -7.750 7.354 1.00 84.69 89 ARG A N 1
ATOM 730 C CA . ARG A 1 89 ? 2.496 -8.071 7.077 1.00 84.69 89 ARG A CA 1
ATOM 731 C C . ARG A 1 89 ? 2.819 -9.539 7.357 1.00 84.69 89 ARG A C 1
ATOM 733 O O . ARG A 1 89 ? 3.550 -10.161 6.583 1.00 84.69 89 ARG A O 1
ATOM 740 N N . ARG A 1 90 ? 2.297 -10.109 8.448 1.00 82.75 90 ARG A N 1
ATOM 741 C CA . ARG A 1 90 ? 2.477 -11.533 8.784 1.00 82.75 90 ARG A CA 1
ATOM 742 C C . ARG A 1 90 ? 1.805 -12.433 7.754 1.00 82.75 90 ARG A C 1
ATOM 744 O O . ARG A 1 90 ? 2.434 -13.397 7.321 1.00 82.75 90 ARG A O 1
ATOM 751 N N . PHE A 1 91 ? 0.588 -12.101 7.331 1.00 78.69 91 PHE A N 1
ATOM 752 C CA . PHE A 1 91 ? -0.139 -12.832 6.298 1.00 78.69 91 PHE A CA 1
ATOM 753 C C . PHE A 1 91 ? 0.626 -12.827 4.970 1.00 78.69 91 PHE A C 1
ATOM 755 O O . PHE A 1 91 ? 0.890 -13.893 4.410 1.00 78.69 91 PHE A O 1
ATOM 762 N N . HIS A 1 92 ? 1.086 -11.660 4.508 1.00 75.38 92 HIS A N 1
ATOM 763 C CA . HIS A 1 92 ? 1.904 -11.562 3.299 1.00 75.38 92 HIS A CA 1
ATOM 764 C C . HIS A 1 92 ? 3.202 -12.371 3.416 1.00 75.38 92 HIS A C 1
ATOM 766 O O . HIS A 1 92 ? 3.514 -13.155 2.521 1.00 75.38 92 HIS A O 1
ATOM 772 N N . ARG A 1 93 ? 3.924 -12.277 4.544 1.00 74.69 93 ARG A N 1
ATOM 773 C CA . ARG A 1 93 ? 5.142 -13.075 4.780 1.00 74.69 93 ARG A CA 1
ATOM 774 C C . ARG A 1 93 ? 4.872 -14.578 4.796 1.00 74.69 93 ARG A C 1
ATOM 776 O O . ARG A 1 93 ? 5.662 -15.329 4.237 1.00 74.69 93 ARG A O 1
ATOM 783 N N . GLN A 1 94 ? 3.800 -15.041 5.438 1.00 73.50 94 GLN A N 1
ATOM 784 C CA . GLN A 1 94 ? 3.456 -16.468 5.467 1.00 73.50 94 GLN A CA 1
ATOM 785 C C . GLN A 1 94 ? 3.044 -16.980 4.088 1.00 73.50 94 GLN A C 1
ATOM 787 O O . GLN A 1 94 ? 3.457 -18.070 3.698 1.00 73.50 94 GLN A O 1
ATOM 792 N N . THR A 1 95 ? 2.288 -16.186 3.332 1.00 63.97 95 THR A N 1
ATOM 793 C CA . THR A 1 95 ? 1.918 -16.520 1.952 1.00 63.97 95 THR A CA 1
ATOM 794 C C . THR A 1 95 ? 3.171 -16.602 1.075 1.00 63.97 95 THR A C 1
ATOM 796 O O . THR A 1 95 ? 3.345 -17.576 0.347 1.00 63.97 95 THR A O 1
ATOM 799 N N . PHE A 1 96 ? 4.106 -15.660 1.234 1.00 54.94 96 PHE A N 1
ATOM 800 C CA . PHE A 1 96 ? 5.406 -15.687 0.563 1.00 54.94 96 PHE A CA 1
ATOM 801 C C . PHE A 1 96 ? 6.250 -16.908 0.962 1.00 54.94 96 PHE A C 1
ATOM 803 O O . PHE A 1 96 ? 6.758 -17.599 0.089 1.00 54.94 96 PHE A O 1
ATOM 810 N N . LYS A 1 97 ? 6.344 -17.250 2.257 1.00 60.19 97 LYS A N 1
ATOM 811 C CA . LYS A 1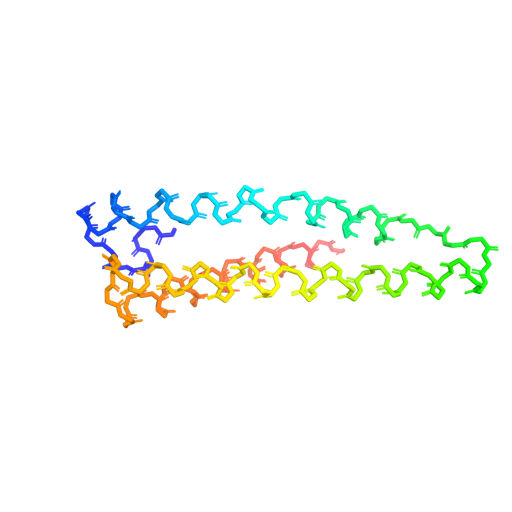 97 ? 7.055 -18.455 2.734 1.00 60.19 97 LYS A CA 1
ATOM 812 C C . LYS A 1 97 ? 6.473 -19.749 2.157 1.00 60.19 97 LYS A C 1
ATOM 814 O O . LYS A 1 97 ? 7.233 -20.625 1.762 1.00 60.19 97 LYS A O 1
ATOM 819 N N . ARG A 1 98 ? 5.142 -19.869 2.074 1.00 58.28 98 ARG A N 1
ATOM 820 C CA . ARG A 1 98 ? 4.470 -21.032 1.461 1.00 58.28 98 ARG A CA 1
ATOM 821 C C . ARG A 1 98 ? 4.715 -21.121 -0.046 1.00 58.28 98 ARG A C 1
ATOM 823 O O . ARG A 1 98 ? 4.790 -22.226 -0.569 1.00 58.28 98 ARG A O 1
ATOM 830 N N . MET A 1 99 ? 4.847 -19.985 -0.731 1.00 44.78 99 MET A N 1
ATOM 831 C CA . MET A 1 99 ? 5.214 -19.943 -2.150 1.00 44.78 99 MET A CA 1
ATOM 832 C C . MET A 1 99 ? 6.708 -20.231 -2.376 1.00 44.78 99 MET A C 1
ATOM 834 O O . MET A 1 99 ? 7.049 -20.916 -3.330 1.00 44.78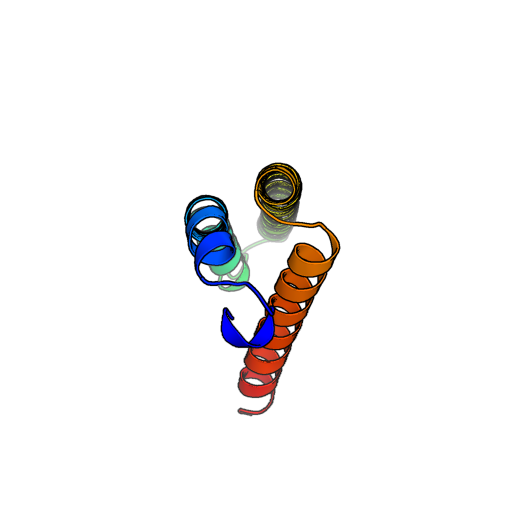 99 MET A O 1
ATOM 838 N N . ALA A 1 100 ? 7.590 -19.780 -1.480 1.00 55.34 100 ALA A N 1
ATOM 839 C CA . ALA A 1 100 ? 9.035 -20.001 -1.567 1.00 55.34 100 ALA A CA 1
ATOM 840 C C . ALA A 1 100 ? 9.474 -21.429 -1.177 1.00 55.34 100 ALA A C 1
ATOM 842 O O . ALA A 1 100 ? 10.504 -21.891 -1.658 1.00 55.34 100 ALA A O 1
ATOM 843 N N . GLY A 1 101 ? 8.708 -22.118 -0.321 1.00 51.28 101 GLY A N 1
ATOM 844 C CA . GLY A 1 101 ? 8.952 -23.507 0.099 1.00 51.28 101 GLY A CA 1
ATOM 845 C C . GLY A 1 101 ? 8.355 -24.580 -0.820 1.00 51.28 101 GLY A C 1
ATOM 846 O O . GLY A 1 101 ? 8.518 -25.762 -0.543 1.00 51.28 101 GLY A O 1
ATOM 847 N N . LYS A 1 102 ? 7.660 -24.190 -1.897 1.00 44.50 102 LYS A N 1
ATOM 848 C CA . LYS A 1 102 ? 7.326 -25.082 -3.016 1.00 44.50 102 LYS A CA 1
ATOM 849 C C . LYS A 1 102 ? 8.418 -24.944 -4.079 1.00 44.50 102 LYS A C 1
ATOM 851 O O . LYS A 1 102 ? 8.243 -24.230 -5.063 1.00 44.50 102 LYS A O 1
ATOM 856 N N . ARG A 1 103 ? 9.560 -25.572 -3.828 1.00 39.03 103 ARG A N 1
ATOM 857 C CA . ARG A 1 103 ? 10.593 -25.867 -4.821 1.00 39.03 103 ARG A CA 1
ATOM 858 C C . ARG A 1 103 ? 10.944 -27.334 -4.709 1.00 39.03 103 ARG A C 1
ATOM 860 O O . ARG A 1 103 ? 11.039 -27.797 -3.552 1.00 39.03 103 ARG A O 1
#

Sequence (103 aa):
MTKEAGLTAQEAARFFPVYDEMREKQRGYFDRLRAIHHSKPSSEREASKMIEQADAYEIQLKQIEQRYHKEMLKVIPATKLLQVLEAERRFHRQTFKRMAGKR

Secondary structure (DSSP, 8-state):
-TTTTT--HHHHHHHHHHHHHHHHHHHHHHHHHHHHHH---SSHHHHHHHHHHHHHHHHHHHHHHHHHHHHHHHHS-HHHHHHHHHHHHHHHHHHHHHHHT--

pLDDT: mean 87.37, std 14.97, range [39.03, 98.0]

Organism: NCBI:txid28132